Protein AF-A0A1V3GCA7-F1 (afdb_monomer_lite)

InterPro domains:
  IPR018540 Aspartyl-phosphate phosphatase Spo0E-like [PF09388] (8-50)
  IPR036638 Helix-loop-helix DNA-binding domain superfamily [G3DSA:4.10.280.10] (3-60)
  IPR037208 Aspartyl-phosphate phosphatase Spo0E-like superfamily [SSF140500] (4-57)

Secondary structure (DSSP, 8-state):
--HHHHHHHHHHHHHHHHHHHT---TT-TT-HHHHHHHHHHHHHHHHHHHHHHHHHHHH-

Radius of gyration: 14.28 Å; chains: 1; bounding box: 33×14×39 Å

Sequence (60 aa):
MDYEMQLLLQEIKRCRQKMYDLRPSSNDFSNHDLVKQSQVLDKLILYYQKSMLKKEQNAN

pLDDT: mean 85.87, std 10.19, range [54.09, 95.56]

Foldseek 3Di:
DDPVLVVLVVVLVVLVVVLVVVVDDVPPPVPPVNVVSVVVNVVSVVVNVVVVVVVVVVVD

Structure (mmCIF, N/CA/C/O backbone):
data_AF-A0A1V3GCA7-F1
#
_entry.id   AF-A0A1V3GCA7-F1
#
loop_
_atom_site.group_PDB
_atom_site.id
_atom_site.type_symbol
_atom_site.label_atom_id
_atom_site.label_alt_id
_atom_site.label_comp_id
_atom_site.label_asym_id
_atom_site.label_entity_id
_atom_site.label_seq_id
_atom_site.pdbx_PDB_ins_code
_atom_site.Cartn_x
_atom_site.Cartn_y
_atom_site.Cartn_z
_atom_site.occupancy
_atom_site.B_iso_or_equiv
_atom_site.auth_seq_id
_atom_site.auth_comp_id
_atom_site.auth_asym_id
_atom_site.auth_atom_id
_atom_site.pdbx_PDB_model_num
ATOM 1 N N . MET A 1 1 ? -15.302 -6.750 11.364 1.00 61.72 1 MET A N 1
ATOM 2 C CA . MET A 1 1 ? -14.038 -6.082 10.980 1.00 61.72 1 MET A CA 1
ATOM 3 C C . MET A 1 1 ? -14.416 -4.763 10.339 1.00 61.72 1 MET A C 1
ATOM 5 O O . MET A 1 1 ? -15.291 -4.762 9.490 1.00 61.72 1 MET A O 1
ATOM 9 N N . ASP A 1 2 ? -13.834 -3.672 10.814 1.00 83.56 2 ASP A N 1
ATOM 10 C CA . ASP A 1 2 ? -14.113 -2.303 10.366 1.00 83.56 2 ASP A CA 1
ATOM 11 C C . ASP A 1 2 ? -13.891 -2.133 8.850 1.00 83.56 2 ASP A C 1
ATOM 13 O O . ASP A 1 2 ? -12.893 -2.633 8.323 1.00 83.56 2 ASP A O 1
ATOM 17 N N . TYR A 1 3 ? -14.820 -1.471 8.156 1.00 86.12 3 TYR A N 1
ATOM 18 C CA . TYR A 1 3 ? -14.819 -1.315 6.694 1.00 86.12 3 TYR A CA 1
ATOM 19 C C . TYR A 1 3 ? -13.540 -0.627 6.195 1.00 86.12 3 TYR A C 1
ATOM 21 O O . TYR A 1 3 ? -12.922 -1.074 5.227 1.00 86.12 3 TYR A O 1
ATOM 29 N N . GLU A 1 4 ? -13.061 0.382 6.926 1.00 86.38 4 GLU A N 1
ATOM 30 C CA . GLU A 1 4 ? -11.800 1.068 6.618 1.00 86.38 4 GLU A CA 1
ATOM 31 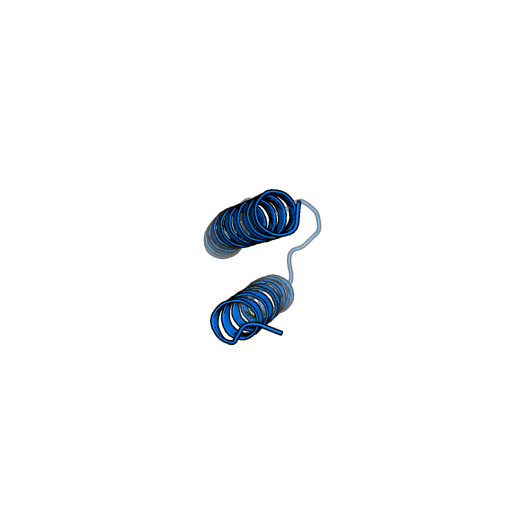C C . GLU A 1 4 ? -10.592 0.124 6.699 1.00 86.38 4 GLU A C 1
ATOM 33 O O . GLU A 1 4 ? -9.670 0.193 5.885 1.00 86.38 4 GLU A O 1
ATOM 38 N N . MET A 1 5 ? -10.613 -0.817 7.648 1.00 88.44 5 MET A N 1
ATOM 39 C CA . MET A 1 5 ? -9.548 -1.808 7.805 1.00 88.44 5 MET A CA 1
ATOM 40 C C . MET A 1 5 ? -9.536 -2.806 6.643 1.00 88.44 5 MET A C 1
ATOM 42 O O . MET A 1 5 ? -8.471 -3.213 6.180 1.00 88.44 5 MET A O 1
ATOM 46 N N . GLN A 1 6 ? -10.713 -3.190 6.147 1.00 91.19 6 GLN A N 1
ATOM 47 C CA . GLN A 1 6 ? -10.820 -4.069 4.983 1.00 91.19 6 GLN A CA 1
ATOM 48 C C . GLN A 1 6 ? -10.278 -3.394 3.720 1.00 91.19 6 GLN A C 1
ATOM 50 O O . GLN A 1 6 ? -9.512 -4.021 2.987 1.00 91.19 6 GLN A O 1
ATOM 55 N N . LEU A 1 7 ? -10.608 -2.118 3.503 1.00 93.12 7 LEU A N 1
ATOM 56 C CA . LEU A 1 7 ? -10.069 -1.325 2.395 1.00 93.12 7 LEU A CA 1
ATOM 57 C C . LEU A 1 7 ? -8.543 -1.208 2.469 1.00 93.12 7 LEU A C 1
ATOM 59 O O . LEU A 1 7 ? -7.854 -1.439 1.476 1.00 93.12 7 LEU A O 1
ATOM 63 N N . LEU A 1 8 ? -8.000 -0.928 3.655 1.00 93.19 8 LEU A N 1
ATOM 64 C CA . LEU A 1 8 ? -6.555 -0.838 3.855 1.00 93.19 8 LEU A CA 1
ATOM 65 C C . LEU A 1 8 ? -5.843 -2.158 3.524 1.00 93.19 8 LEU A C 1
ATOM 67 O O . LEU A 1 8 ? -4.833 -2.166 2.819 1.00 93.19 8 LEU A O 1
ATOM 71 N N . LEU A 1 9 ? -6.388 -3.288 3.980 1.00 93.25 9 LEU A N 1
ATOM 72 C CA . LEU A 1 9 ? -5.846 -4.612 3.666 1.00 93.25 9 LEU A CA 1
ATOM 73 C C . LEU A 1 9 ? -5.922 -4.935 2.167 1.00 93.25 9 LEU A C 1
ATOM 75 O O . LEU A 1 9 ? -5.009 -5.570 1.633 1.00 93.25 9 LEU A O 1
ATOM 79 N N . GLN A 1 10 ? -6.985 -4.511 1.480 1.00 95.19 10 GLN A N 1
ATOM 80 C CA . GLN A 1 10 ? -7.090 -4.656 0.027 1.00 95.19 10 GLN A CA 1
ATOM 81 C C . GLN A 1 10 ? -6.024 -3.835 -0.703 1.00 95.19 10 GLN A C 1
ATOM 83 O O . GLN A 1 10 ? -5.379 -4.358 -1.613 1.00 95.19 10 GLN A O 1
ATOM 88 N N . GLU A 1 11 ? -5.771 -2.598 -0.276 1.00 94.44 11 GLU A N 1
ATOM 89 C CA . GLU A 1 11 ? -4.761 -1.754 -0.918 1.00 94.44 11 GLU A CA 1
ATOM 90 C C . GLU A 1 11 ? -3.339 -2.284 -0.677 1.00 94.44 11 GLU A C 1
ATOM 92 O O . GLU A 1 11 ? -2.530 -2.316 -1.603 1.00 94.44 11 GLU A O 1
ATOM 97 N N . ILE A 1 12 ? -3.051 -2.831 0.513 1.00 94.50 12 ILE A N 1
ATOM 98 C CA . ILE A 1 12 ? -1.788 -3.542 0.787 1.00 94.50 12 ILE A CA 1
ATOM 99 C C . ILE A 1 12 ? -1.604 -4.720 -0.181 1.00 94.50 12 ILE A C 1
ATOM 101 O O . ILE A 1 12 ? -0.528 -4.887 -0.762 1.00 94.50 12 ILE A O 1
ATOM 105 N N . LYS A 1 13 ? -2.648 -5.537 -0.381 1.00 94.88 13 LYS A N 1
ATOM 106 C CA . LYS A 1 13 ? -2.605 -6.666 -1.326 1.00 94.88 13 LYS A CA 1
ATOM 107 C C . LYS A 1 13 ? -2.351 -6.189 -2.755 1.00 94.88 13 LYS A C 1
ATOM 109 O O . LYS A 1 13 ? -1.496 -6.748 -3.438 1.00 94.88 13 LYS A O 1
ATOM 114 N N . ARG A 1 14 ? -3.042 -5.132 -3.187 1.00 94.56 14 ARG A N 1
ATOM 115 C CA . ARG A 1 14 ? -2.870 -4.538 -4.518 1.00 94.56 14 ARG A CA 1
ATOM 116 C C . ARG A 1 14 ? -1.456 -3.997 -4.725 1.00 94.56 14 ARG A C 1
ATOM 118 O O . ARG A 1 14 ? -0.877 -4.208 -5.787 1.00 94.56 14 ARG A O 1
ATOM 125 N N . CYS A 1 15 ? -0.895 -3.330 -3.720 1.00 93.19 15 CYS A N 1
ATOM 126 C CA . CYS A 1 15 ? 0.465 -2.801 -3.759 1.00 93.19 15 CYS A CA 1
ATOM 127 C C . CYS A 1 15 ? 1.498 -3.925 -3.918 1.00 93.19 15 CYS A C 1
ATOM 129 O O . CYS A 1 15 ? 2.369 -3.845 -4.782 1.00 93.19 15 CYS A O 1
ATOM 131 N N . ARG A 1 16 ? 1.353 -5.018 -3.157 1.00 90.94 16 ARG A N 1
ATOM 132 C CA . ARG A 1 16 ? 2.214 -6.205 -3.295 1.00 90.94 16 ARG A CA 1
ATOM 133 C C . ARG A 1 16 ? 2.108 -6.843 -4.676 1.00 90.94 16 ARG A C 1
ATOM 135 O O . ARG A 1 16 ? 3.134 -7.18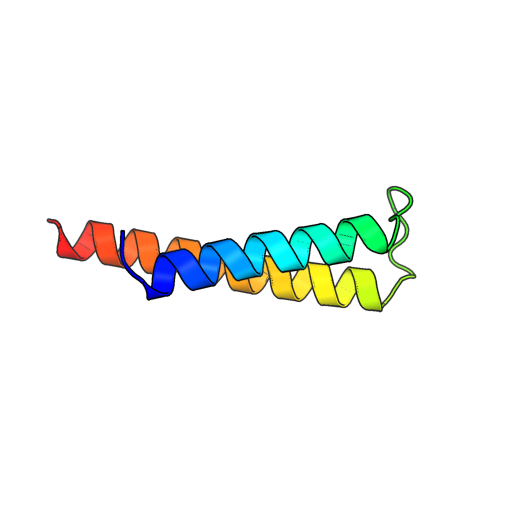0 -5.252 1.00 90.94 16 ARG A O 1
ATOM 142 N N . GLN A 1 17 ? 0.896 -6.966 -5.220 1.00 91.75 17 GLN A N 1
ATOM 143 C CA . GLN A 1 17 ? 0.709 -7.519 -6.562 1.00 91.75 17 GLN A CA 1
ATOM 144 C C . GLN A 1 17 ? 1.443 -6.684 -7.616 1.00 91.75 17 GLN A C 1
ATOM 146 O O . GLN A 1 17 ? 2.225 -7.236 -8.379 1.00 91.75 17 GLN A O 1
ATOM 151 N N . LYS A 1 18 ? 1.293 -5.352 -7.580 1.00 90.50 18 LYS A N 1
ATOM 152 C CA . LYS A 1 18 ? 2.030 -4.447 -8.479 1.00 90.50 18 LYS A CA 1
ATOM 153 C C . LYS A 1 18 ? 3.543 -4.634 -8.367 1.00 90.50 18 LYS A C 1
ATOM 155 O O . LYS A 1 18 ? 4.230 -4.622 -9.379 1.00 90.50 18 LYS A O 1
ATOM 160 N N . MET A 1 19 ? 4.068 -4.814 -7.153 1.00 88.25 19 MET A N 1
ATOM 161 C CA . MET A 1 19 ? 5.496 -5.086 -6.957 1.00 88.25 19 MET A CA 1
ATOM 162 C C . MET A 1 19 ? 5.923 -6.424 -7.570 1.00 88.25 19 MET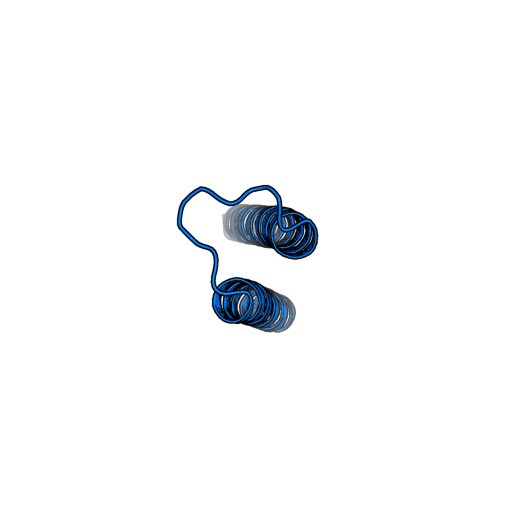 A C 1
ATOM 164 O O . MET A 1 19 ? 6.978 -6.475 -8.188 1.00 88.25 19 MET A O 1
ATOM 168 N N . TYR A 1 20 ? 5.124 -7.488 -7.446 1.00 87.00 20 TYR A N 1
ATOM 169 C CA . TYR A 1 20 ? 5.420 -8.773 -8.093 1.00 87.00 20 TYR A CA 1
ATOM 170 C C . TYR A 1 20 ? 5.355 -8.694 -9.620 1.00 87.00 20 TYR A C 1
ATOM 172 O O . TYR A 1 20 ? 6.207 -9.273 -10.296 1.00 87.00 20 TYR A O 1
ATOM 180 N N . ASP A 1 21 ? 4.386 -7.955 -10.161 1.00 87.88 21 ASP A N 1
ATOM 181 C CA . ASP A 1 21 ? 4.214 -7.774 -11.606 1.00 87.88 21 ASP A CA 1
ATOM 182 C C . ASP A 1 21 ? 5.421 -7.061 -12.235 1.00 87.88 21 ASP A C 1
ATOM 184 O O . ASP A 1 21 ? 5.796 -7.355 -13.370 1.00 87.88 21 ASP A O 1
ATOM 188 N N . LEU A 1 22 ? 6.088 -6.189 -11.471 1.00 83.44 22 LEU A N 1
ATOM 189 C CA . LEU A 1 22 ? 7.337 -5.533 -11.868 1.00 83.44 22 LEU A CA 1
ATOM 190 C C . LEU A 1 22 ? 8.551 -6.481 -11.901 1.00 83.44 22 LEU A C 1
ATOM 192 O O . LEU A 1 22 ? 9.641 -6.030 -12.244 1.00 83.44 22 LEU A O 1
ATOM 196 N N . ARG A 1 23 ? 8.372 -7.774 -11.572 1.00 76.38 23 ARG A N 1
ATOM 197 C CA . ARG A 1 23 ? 9.397 -8.837 -11.581 1.00 76.38 23 ARG A CA 1
ATOM 198 C C . ARG A 1 23 ? 10.748 -8.356 -11.040 1.00 76.38 23 ARG A C 1
ATOM 200 O O . ARG A 1 23 ? 11.736 -8.380 -11.776 1.00 76.38 23 ARG A O 1
ATOM 207 N N . PRO A 1 24 ? 10.811 -7.913 -9.774 1.00 68.00 24 PRO A N 1
ATOM 208 C CA . PRO A 1 24 ? 12.060 -7.476 -9.182 1.00 68.00 24 PRO A CA 1
ATOM 209 C C . PRO A 1 24 ? 13.067 -8.619 -9.275 1.00 68.00 24 PRO A C 1
ATOM 211 O O . PRO A 1 24 ? 12.852 -9.686 -8.696 1.00 68.00 24 PRO A O 1
ATOM 214 N N . SER A 1 25 ? 14.169 -8.420 -9.998 1.00 69.00 25 SER A N 1
ATOM 215 C CA . SER A 1 25 ? 15.343 -9.232 -9.718 1.00 69.00 25 S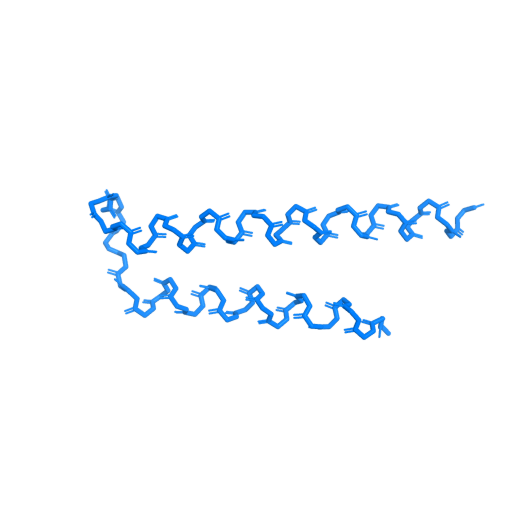ER A CA 1
ATOM 216 C C . SER A 1 25 ? 15.779 -8.847 -8.305 1.00 69.00 25 SER A C 1
ATOM 218 O O . SER A 1 25 ? 15.750 -7.673 -7.920 1.00 69.00 25 SER A O 1
ATOM 220 N N . SER A 1 26 ? 16.056 -9.841 -7.464 1.00 58.59 26 SER A N 1
ATOM 221 C CA . SER A 1 26 ? 16.468 -9.580 -6.089 1.00 58.59 26 SER A CA 1
ATOM 222 C C . SER A 1 26 ? 17.711 -8.684 -6.132 1.00 58.59 26 SER A C 1
ATOM 224 O O . SER A 1 26 ? 18.751 -9.145 -6.600 1.00 58.59 26 SER A O 1
ATOM 226 N N . ASN A 1 27 ? 17.576 -7.434 -5.671 1.00 63.50 27 ASN A N 1
ATOM 227 C CA . ASN A 1 27 ? 18.576 -6.348 -5.634 1.00 63.50 27 ASN A CA 1
ATOM 228 C C . ASN A 1 27 ? 18.538 -5.292 -6.754 1.00 63.50 27 ASN A C 1
ATOM 230 O O . ASN A 1 27 ? 19.412 -4.423 -6.767 1.00 63.50 27 ASN A O 1
ATOM 234 N N . ASP A 1 28 ? 17.539 -5.279 -7.640 1.00 66.75 28 ASP A N 1
ATOM 235 C CA . ASP A 1 28 ? 17.421 -4.200 -8.628 1.00 66.75 28 ASP A CA 1
ATOM 236 C C . ASP A 1 28 ? 16.633 -2.990 -8.100 1.00 66.75 28 ASP A C 1
ATOM 238 O O . ASP A 1 28 ? 15.415 -2.868 -8.248 1.00 66.75 28 ASP A O 1
ATOM 242 N N . PHE A 1 29 ? 17.369 -2.067 -7.479 1.00 67.06 29 PHE A N 1
ATOM 243 C CA . PHE A 1 29 ? 16.869 -0.759 -7.049 1.00 67.06 29 PHE A CA 1
ATOM 244 C C . PHE A 1 29 ? 16.846 0.286 -8.179 1.00 67.06 29 PHE A C 1
ATOM 246 O O . PHE A 1 29 ? 16.484 1.436 -7.926 1.00 67.06 29 PHE A O 1
ATOM 253 N N . SER A 1 30 ? 17.220 -0.073 -9.414 1.00 76.75 30 SER A N 1
ATOM 254 C CA . SER A 1 30 ? 17.146 0.850 -10.556 1.00 76.75 30 SER A CA 1
ATOM 255 C C . SER A 1 30 ? 15.711 1.034 -11.061 1.00 76.75 30 SER A C 1
ATOM 257 O O . SER A 1 30 ? 15.389 2.041 -11.696 1.00 76.75 30 SER A O 1
ATOM 259 N N . ASN A 1 31 ? 14.811 0.108 -10.716 1.00 82.12 31 ASN A N 1
ATOM 260 C CA . ASN A 1 31 ? 13.398 0.226 -11.036 1.00 82.12 31 ASN A CA 1
ATOM 261 C C . ASN A 1 31 ? 12.714 1.243 -10.101 1.00 82.12 31 ASN A C 1
ATOM 263 O O . ASN A 1 31 ? 12.231 0.918 -9.014 1.00 82.12 31 ASN A O 1
ATOM 267 N N . HIS A 1 32 ? 12.653 2.500 -10.546 1.00 86.12 32 HIS A N 1
ATOM 268 C CA . HIS A 1 32 ? 12.021 3.595 -9.806 1.00 86.12 32 HIS A CA 1
ATOM 269 C C . HIS A 1 32 ? 10.558 3.325 -9.431 1.00 86.12 32 HIS A C 1
ATOM 271 O O . HIS A 1 32 ? 10.103 3.792 -8.384 1.00 86.12 32 HIS A O 1
ATOM 277 N N . ASP A 1 33 ? 9.816 2.578 -10.248 1.00 86.56 33 ASP A N 1
ATOM 278 C CA . ASP A 1 33 ? 8.424 2.249 -9.946 1.00 86.56 33 ASP A CA 1
ATOM 279 C C . ASP A 1 33 ? 8.330 1.201 -8.839 1.00 86.56 33 ASP A C 1
ATOM 281 O O . ASP A 1 33 ? 7.493 1.340 -7.947 1.00 86.56 33 ASP A O 1
ATOM 285 N N . LEU A 1 34 ? 9.243 0.227 -8.806 1.00 86.44 34 LEU A N 1
ATOM 286 C CA . LEU A 1 34 ? 9.361 -0.716 -7.693 1.00 86.44 34 LEU A CA 1
ATOM 287 C C . LEU A 1 34 ? 9.679 0.012 -6.380 1.00 86.44 34 LEU A C 1
ATOM 289 O O . LEU A 1 34 ? 9.033 -0.251 -5.364 1.00 86.44 34 LEU A O 1
ATOM 293 N N . VAL A 1 35 ? 10.617 0.967 -6.404 1.00 87.69 35 VAL A N 1
ATOM 294 C CA . VAL A 1 35 ? 10.966 1.785 -5.228 1.00 87.69 35 VAL A CA 1
ATOM 295 C C . VAL A 1 35 ? 9.754 2.579 -4.737 1.00 87.69 35 VAL A C 1
ATOM 297 O O . VAL A 1 35 ? 9.452 2.565 -3.543 1.00 87.69 35 VAL A O 1
ATOM 300 N N . LYS A 1 36 ? 9.008 3.226 -5.642 1.00 90.31 36 LYS A N 1
ATOM 301 C CA . LYS A 1 36 ? 7.774 3.944 -5.284 1.00 90.31 36 LYS A CA 1
ATOM 302 C C . LYS A 1 36 ? 6.734 3.012 -4.667 1.00 90.31 36 LYS A C 1
ATOM 304 O O . LYS A 1 36 ? 6.149 3.367 -3.647 1.00 90.31 36 LYS A O 1
ATOM 309 N N . GLN A 1 37 ? 6.503 1.832 -5.249 1.00 89.69 37 GLN A N 1
ATOM 310 C CA . GLN A 1 37 ? 5.553 0.869 -4.682 1.00 89.69 37 GLN A CA 1
ATOM 311 C C . GLN A 1 37 ? 6.010 0.368 -3.305 1.00 89.69 37 GLN A C 1
ATOM 313 O O . GLN A 1 37 ? 5.184 0.264 -2.404 1.00 89.69 37 GLN A O 1
ATOM 318 N N . SER A 1 38 ? 7.312 0.145 -3.098 1.00 89.38 38 SER A N 1
ATOM 319 C CA . SER A 1 38 ? 7.855 -0.210 -1.779 1.00 89.38 38 SER A CA 1
ATOM 320 C C . SER A 1 38 ? 7.557 0.873 -0.739 1.00 89.38 38 SER A C 1
ATOM 322 O O . SER A 1 38 ? 7.021 0.580 0.325 1.00 89.38 38 SER A O 1
ATOM 324 N N . GLN A 1 39 ? 7.807 2.143 -1.069 1.00 92.25 39 GLN A N 1
ATOM 325 C CA . GLN A 1 39 ? 7.516 3.268 -0.173 1.00 92.25 39 GLN A CA 1
ATOM 326 C C . GLN A 1 39 ? 6.016 3.415 0.128 1.00 92.25 39 GLN A C 1
ATOM 328 O O . GLN A 1 39 ? 5.631 3.811 1.231 1.00 92.25 39 GLN A O 1
ATOM 333 N N . VAL A 1 40 ? 5.152 3.136 -0.851 1.00 94.56 40 VAL A N 1
ATOM 334 C CA . VAL A 1 40 ? 3.696 3.112 -0.648 1.00 94.56 40 VAL A CA 1
ATOM 335 C C . VAL A 1 40 ? 3.314 1.977 0.298 1.00 94.56 40 VAL A C 1
ATOM 337 O O . VAL A 1 40 ? 2.549 2.207 1.235 1.00 94.56 40 VAL A O 1
ATOM 340 N N . LEU A 1 41 ? 3.877 0.783 0.107 1.00 94.31 41 LEU A N 1
ATOM 341 C CA . LEU A 1 41 ? 3.634 -0.369 0.969 1.00 94.31 41 LEU A CA 1
ATOM 342 C C . LEU A 1 41 ? 4.027 -0.077 2.423 1.00 94.31 41 LEU A C 1
ATOM 344 O O . LEU A 1 41 ? 3.229 -0.343 3.323 1.00 94.31 41 LEU A O 1
ATOM 348 N N . ASP A 1 42 ? 5.191 0.536 2.648 1.00 94.81 42 ASP A N 1
ATOM 349 C CA . ASP A 1 42 ? 5.657 0.918 3.986 1.00 94.81 42 ASP A CA 1
ATOM 350 C C . ASP A 1 42 ? 4.674 1.869 4.682 1.00 94.81 42 ASP A C 1
ATOM 352 O O . ASP A 1 42 ? 4.320 1.675 5.849 1.00 94.81 42 ASP A O 1
ATOM 356 N N . LYS A 1 43 ? 4.153 2.868 3.955 1.00 95.56 43 LYS A N 1
ATOM 357 C CA . LYS A 1 43 ? 3.135 3.789 4.486 1.00 95.56 43 LYS A CA 1
ATOM 358 C C . LYS A 1 43 ? 1.851 3.054 4.860 1.00 95.56 43 LYS A C 1
ATOM 360 O O . LYS A 1 43 ? 1.316 3.288 5.942 1.00 95.56 43 LYS A O 1
ATOM 365 N N . LEU A 1 44 ? 1.357 2.168 3.994 1.00 94.81 44 LEU A N 1
ATOM 366 C CA . LEU A 1 44 ? 0.130 1.407 4.249 1.00 94.81 44 LEU A CA 1
ATOM 367 C C . LEU A 1 44 ? 0.277 0.488 5.472 1.00 94.81 44 LEU A C 1
ATOM 369 O O . LEU A 1 44 ? -0.633 0.417 6.298 1.00 94.81 44 LEU A O 1
ATOM 373 N N . ILE A 1 45 ? 1.434 -0.163 5.628 1.00 94.06 45 ILE A N 1
ATOM 374 C CA . ILE A 1 45 ? 1.746 -0.991 6.802 1.00 94.06 45 ILE A CA 1
ATOM 375 C C . ILE A 1 45 ? 1.775 -0.136 8.073 1.00 94.06 45 ILE A C 1
ATOM 377 O O . ILE A 1 45 ? 1.166 -0.516 9.075 1.00 94.06 45 ILE A O 1
ATOM 381 N N . LEU A 1 46 ? 2.411 1.038 8.035 1.00 94.88 46 LEU A N 1
ATOM 382 C CA . LEU A 1 46 ? 2.445 1.952 9.178 1.00 94.88 46 LEU A CA 1
ATOM 383 C C . LEU A 1 46 ? 1.038 2.410 9.586 1.00 94.88 46 LEU A C 1
ATOM 385 O O . LEU A 1 46 ? 0.715 2.444 10.776 1.00 94.88 46 LEU A O 1
ATOM 389 N N . TYR A 1 47 ? 0.185 2.756 8.618 1.00 93.69 47 TYR A N 1
ATOM 390 C CA . TYR A 1 47 ? -1.209 3.104 8.897 1.00 93.69 47 TYR A CA 1
ATOM 391 C C . TYR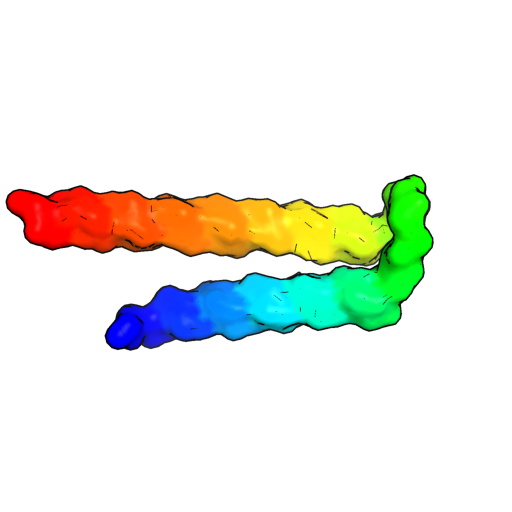 A 1 47 ? -1.962 1.939 9.536 1.00 93.69 47 TYR A C 1
ATOM 393 O O . TYR A 1 47 ? -2.674 2.148 10.517 1.00 93.69 47 TYR A O 1
ATOM 401 N N . TYR A 1 48 ? -1.761 0.717 9.042 1.00 92.31 48 TYR A N 1
ATOM 402 C CA . TYR A 1 48 ? -2.385 -0.477 9.606 1.00 92.31 48 TYR A CA 1
ATOM 403 C C . TYR A 1 48 ? -1.983 -0.676 11.070 1.00 92.31 48 TYR A C 1
ATOM 405 O O . TYR A 1 48 ? -2.847 -0.797 11.937 1.00 92.31 48 TYR A O 1
ATOM 413 N N . GLN A 1 49 ? -0.681 -0.620 11.361 1.00 91.94 49 GLN A N 1
ATOM 414 C CA . GLN A 1 49 ? -0.149 -0.751 12.718 1.00 91.94 49 GLN A CA 1
ATOM 415 C C . GLN A 1 49 ? -0.721 0.314 13.663 1.00 91.94 49 GLN A C 1
ATOM 417 O O . GLN A 1 49 ? -1.191 -0.019 14.749 1.00 91.94 49 GLN A O 1
ATOM 422 N N . LYS A 1 50 ? -0.759 1.585 13.239 1.00 92.44 50 LYS A N 1
ATOM 423 C CA . LYS A 1 50 ? -1.356 2.672 14.035 1.00 92.44 50 LYS A CA 1
ATOM 424 C C . LYS A 1 50 ? -2.841 2.442 14.312 1.00 92.44 50 LYS A C 1
ATOM 426 O O . LYS A 1 50 ? -3.296 2.690 15.425 1.00 92.44 50 LYS A O 1
ATOM 431 N N . SER A 1 51 ? -3.597 1.987 13.317 1.00 89.94 51 SER A N 1
ATOM 432 C CA . SER A 1 51 ? -5.027 1.708 13.467 1.00 89.94 51 SER A CA 1
ATOM 433 C C . SER A 1 51 ? -5.296 0.527 14.400 1.00 89.94 51 SER A C 1
ATOM 435 O O . SER A 1 51 ? -6.258 0.574 15.162 1.00 89.94 51 SER A O 1
ATOM 437 N N . MET A 1 52 ? -4.450 -0.507 14.380 1.00 89.38 52 MET A N 1
ATOM 438 C CA . MET A 1 52 ? -4.547 -1.635 15.315 1.00 89.38 52 MET A CA 1
ATOM 439 C C . MET A 1 52 ? -4.222 -1.200 16.749 1.00 89.38 52 MET A C 1
ATOM 441 O O . MET A 1 52 ? -5.025 -1.452 17.641 1.00 89.38 52 MET A O 1
ATOM 445 N N . LEU A 1 53 ? -3.142 -0.437 16.951 1.00 90.81 53 LEU A N 1
ATOM 446 C CA . LEU A 1 53 ? -2.776 0.106 18.267 1.00 90.81 53 LEU A CA 1
ATOM 447 C C . LEU A 1 53 ? -3.889 0.970 18.876 1.00 90.81 53 LEU A C 1
ATOM 449 O O . LEU A 1 53 ? -4.214 0.829 20.049 1.00 90.81 53 LEU A O 1
ATOM 453 N N . LYS A 1 54 ? -4.521 1.841 18.078 1.00 88.50 54 LYS A N 1
ATOM 454 C CA . LYS A 1 54 ? -5.668 2.640 18.542 1.00 88.50 54 LYS A CA 1
ATOM 455 C C . LYS A 1 54 ? -6.864 1.773 18.939 1.00 88.50 54 LYS A C 1
ATOM 457 O O . LYS A 1 54 ? -7.561 2.099 19.892 1.00 88.50 54 LYS A O 1
ATOM 462 N N . LYS A 1 55 ? -7.123 0.685 18.208 1.00 85.62 55 LYS A N 1
ATOM 463 C CA . LYS A 1 55 ? -8.211 -0.247 18.540 1.00 85.62 55 LYS A CA 1
ATOM 464 C C . LYS A 1 55 ? -7.945 -0.981 19.845 1.00 85.62 55 LYS A C 1
ATOM 466 O O . LYS A 1 55 ? -8.870 -1.119 20.631 1.00 85.62 55 LYS A O 1
ATOM 471 N N . GLU A 1 56 ? -6.705 -1.393 20.082 1.00 85.12 56 GLU A N 1
ATOM 472 C CA . GLU A 1 56 ? -6.291 -2.008 21.346 1.00 85.12 56 GLU A CA 1
ATOM 473 C C . GLU A 1 56 ? -6.399 -1.025 22.520 1.00 85.12 56 GLU A C 1
ATOM 475 O O . GLU A 1 56 ? -6.899 -1.392 23.577 1.00 85.12 56 GLU A O 1
ATOM 480 N N . GLN A 1 57 ? -6.006 0.239 22.327 1.00 85.06 57 GLN A N 1
ATOM 481 C CA . GLN A 1 57 ? -6.145 1.288 23.346 1.00 85.06 57 GLN A CA 1
ATOM 482 C C . GLN A 1 57 ? -7.602 1.604 23.694 1.00 85.06 57 GLN A C 1
ATOM 484 O O . GLN A 1 57 ? -7.894 1.849 24.853 1.00 85.06 57 GLN A O 1
ATOM 489 N N . ASN A 1 58 ? -8.506 1.595 22.710 1.00 78.62 58 ASN A N 1
ATOM 490 C CA . ASN A 1 58 ? -9.929 1.881 22.923 1.00 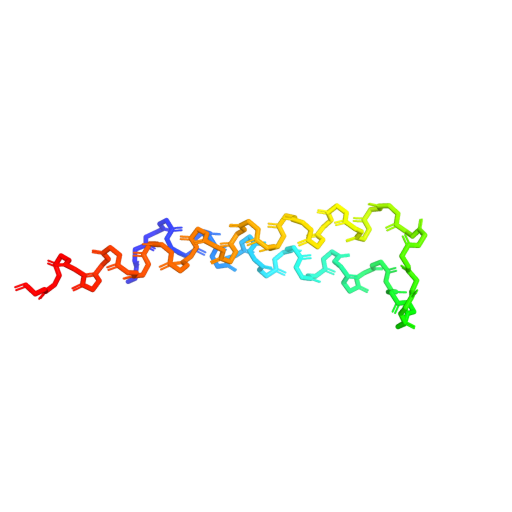78.62 58 ASN A CA 1
ATOM 491 C C . ASN A 1 58 ? -10.732 0.672 23.439 1.00 78.62 58 ASN A C 1
ATOM 493 O O . ASN A 1 58 ? -11.916 0.820 23.737 1.00 78.62 58 ASN A O 1
ATOM 497 N N . ALA A 1 59 ? -10.140 -0.525 23.450 1.00 71.81 59 ALA A N 1
ATOM 498 C CA . ALA A 1 59 ? -10.770 -1.749 23.945 1.00 71.81 59 ALA A CA 1
ATOM 499 C C . ALA A 1 59 ? -10.437 -2.048 25.421 1.00 71.81 59 ALA A C 1
ATOM 501 O O . ALA A 1 59 ? -11.067 -2.936 25.997 1.00 71.81 59 ALA A O 1
ATOM 502 N N . ASN A 1 60 ? -9.468 -1.327 26.000 1.00 54.09 60 ASN A N 1
ATOM 503 C CA . ASN A 1 60 ? -9.123 -1.320 27.428 1.00 54.09 60 ASN A CA 1
ATOM 504 C C . ASN A 1 60 ? -9.775 -0.128 28.133 1.00 54.09 60 ASN A C 1
ATOM 506 O O . ASN A 1 60 ? -10.063 -0.268 29.341 1.00 54.09 60 ASN A O 1
#

Organism: NCBI:txid255247